Protein AF-A0A090TEV3-F1 (afdb_monomer_lite)

Foldseek 3Di:
DDDDDDPPDPPPVVVVVVCVVPVVVVVVVVVVLVVQQVVQQVDQDPVGTGDGPVVVVVVVVVVVVVVVVVVVVQVVLQVVLVVVQVVVCVVPVPDDRDGDHDPPDPVSVVVVVVD

Sequence (115 aa):
MATNVISLKPSREMVVNRSRVLLFPLIGILCFLMMWHLAAKQVETSLGTLPGPVQTFEQFKNLAAEHVEERDKALAFVERQEKRNAAKLAKNPDAKVKIRLIRGNRLSLTKLALH

Organism: NCBI:txid990268

Structure (mmCIF, N/CA/C/O backbone):
data_AF-A0A090TEV3-F1
#
_entry.id   AF-A0A090TEV3-F1
#
loop_
_atom_site.group_PDB
_atom_site.id
_atom_site.type_symbol
_atom_site.label_atom_id
_atom_site.label_alt_id
_atom_site.label_comp_id
_atom_site.label_asym_id
_atom_site.label_entity_id
_atom_site.label_seq_id
_atom_site.pdbx_PDB_ins_code
_atom_site.Cartn_x
_atom_site.Cartn_y
_atom_site.Cartn_z
_atom_site.occupancy
_atom_site.B_iso_or_equiv
_atom_site.auth_seq_id
_atom_site.auth_comp_id
_atom_site.auth_asym_id
_atom_site.auth_atom_id
_atom_site.pdbx_PDB_model_num
ATOM 1 N N . MET A 1 1 ? -21.803 -27.661 -45.915 1.00 42.66 1 MET A N 1
ATOM 2 C CA . MET A 1 1 ? -21.508 -27.299 -44.511 1.00 42.66 1 MET A CA 1
ATOM 3 C C . MET A 1 1 ? -20.005 -27.456 -44.301 1.00 42.66 1 MET A C 1
ATOM 5 O O . MET A 1 1 ? -19.558 -28.573 -44.095 1.00 42.66 1 MET A O 1
ATOM 9 N N . ALA A 1 2 ? -19.212 -26.396 -44.485 1.00 48.34 2 ALA A N 1
ATOM 10 C CA . ALA A 1 2 ? -17.759 -26.457 -44.302 1.00 48.34 2 ALA A CA 1
ATOM 11 C C . ALA A 1 2 ? -17.409 -25.999 -42.880 1.00 48.34 2 ALA A C 1
ATOM 13 O O . ALA A 1 2 ? -17.675 -24.857 -42.507 1.00 48.34 2 ALA A O 1
ATOM 14 N N . THR A 1 3 ? -16.861 -26.909 -42.079 1.00 54.53 3 THR A N 1
ATOM 15 C CA . THR A 1 3 ? -16.437 -26.645 -40.703 1.00 54.53 3 THR A CA 1
ATOM 16 C C . THR A 1 3 ? -15.121 -25.875 -40.724 1.00 54.53 3 THR A C 1
ATOM 18 O O . THR A 1 3 ? -14.078 -26.430 -41.065 1.00 54.53 3 THR A O 1
ATOM 21 N N . ASN A 1 4 ? -15.158 -24.594 -40.360 1.00 60.78 4 ASN A N 1
ATOM 22 C CA . ASN A 1 4 ? -13.946 -23.808 -40.150 1.00 60.78 4 ASN A CA 1
ATOM 23 C C . ASN A 1 4 ? -13.299 -24.236 -38.829 1.00 60.78 4 ASN A C 1
ATOM 25 O O . ASN A 1 4 ? -13.796 -23.924 -37.748 1.00 60.78 4 ASN A O 1
ATOM 29 N N . VAL A 1 5 ? -12.194 -24.974 -38.917 1.00 64.12 5 VAL A N 1
ATOM 30 C CA . VAL A 1 5 ? -11.366 -25.318 -37.760 1.00 64.12 5 VAL A CA 1
ATOM 31 C C . VAL A 1 5 ? -10.576 -24.082 -37.323 1.00 64.12 5 VAL A C 1
ATOM 33 O O . VAL A 1 5 ? -9.680 -23.611 -38.021 1.00 64.12 5 VAL A O 1
ATOM 36 N N . ILE A 1 6 ? -10.930 -23.517 -36.168 1.00 68.56 6 ILE A N 1
ATOM 37 C CA . ILE A 1 6 ? -10.199 -22.404 -35.554 1.00 68.56 6 ILE A CA 1
ATOM 38 C C . ILE A 1 6 ? -8.840 -22.937 -35.087 1.00 68.56 6 ILE A C 1
ATOM 40 O O . ILE A 1 6 ? -8.744 -23.693 -34.121 1.00 68.56 6 ILE A O 1
ATOM 44 N N . SER A 1 7 ? -7.776 -22.557 -35.792 1.00 69.31 7 SER A N 1
ATOM 45 C CA . SER A 1 7 ? -6.406 -22.897 -35.413 1.00 69.31 7 SER A CA 1
ATOM 46 C C . SER A 1 7 ? -5.983 -22.101 -34.171 1.00 69.31 7 SER A C 1
ATOM 48 O O . SER A 1 7 ? -5.692 -20.909 -34.242 1.00 69.31 7 SER A O 1
ATOM 50 N N . LEU A 1 8 ? -5.937 -22.779 -33.020 1.00 68.25 8 LEU A N 1
ATOM 51 C CA . LEU A 1 8 ? -5.515 -22.286 -31.696 1.00 68.25 8 LEU A CA 1
ATOM 52 C C . LEU A 1 8 ? -3.983 -22.191 -31.541 1.00 68.25 8 LEU A C 1
ATOM 54 O O . LEU A 1 8 ? -3.436 -22.451 -30.470 1.00 68.25 8 LEU A O 1
ATOM 58 N N . LYS A 1 9 ? -3.250 -21.852 -32.604 1.00 66.25 9 LYS A N 1
ATOM 59 C CA . LYS A 1 9 ? -1.813 -21.568 -32.503 1.00 66.25 9 LYS A CA 1
ATOM 60 C C . LYS A 1 9 ? -1.589 -20.098 -32.832 1.00 66.25 9 LYS A C 1
ATOM 62 O O . LYS A 1 9 ? -1.779 -19.721 -33.989 1.00 66.25 9 LYS A O 1
ATOM 67 N N . PRO A 1 10 ? -1.208 -19.257 -31.850 1.00 68.06 10 PRO A N 1
ATOM 68 C CA . PRO A 1 10 ? -0.908 -17.866 -32.143 1.00 68.06 10 PRO A CA 1
ATOM 69 C C . PRO A 1 10 ? 0.241 -17.835 -33.155 1.00 68.06 10 PRO A C 1
ATOM 71 O O . PRO A 1 10 ? 1.249 -18.526 -32.984 1.00 68.06 10 PRO A O 1
ATOM 74 N N . SER A 1 11 ? 0.069 -17.085 -34.243 1.00 71.50 11 SER A N 1
ATOM 75 C CA . SER A 1 11 ? 1.102 -16.958 -35.268 1.00 71.50 11 SER A CA 1
ATOM 76 C C . SER A 1 11 ? 2.389 -16.431 -34.625 1.00 71.50 11 SER A C 1
ATOM 78 O O . SER A 1 11 ? 2.356 -15.492 -33.826 1.00 71.50 11 SER A O 1
ATOM 80 N N . ARG A 1 12 ? 3.537 -17.050 -34.946 1.00 64.56 12 ARG A N 1
ATOM 81 C CA . ARG A 1 12 ? 4.855 -16.653 -34.405 1.00 64.56 12 ARG A CA 1
ATOM 82 C C . ARG A 1 12 ? 5.111 -15.152 -34.585 1.00 64.56 12 ARG A C 1
ATOM 84 O O . ARG A 1 12 ? 5.591 -14.502 -33.665 1.00 64.56 12 ARG A O 1
ATOM 91 N N . GLU A 1 13 ? 4.688 -14.610 -35.722 1.00 61.84 13 GLU A N 1
ATOM 92 C CA . GLU A 1 13 ? 4.684 -13.183 -36.065 1.00 61.84 13 GLU A CA 1
ATOM 93 C C . GLU A 1 13 ? 3.960 -12.314 -35.009 1.00 61.84 13 GLU A C 1
ATOM 95 O O . GLU A 1 13 ? 4.495 -11.309 -34.537 1.00 61.84 13 GLU A O 1
ATOM 100 N N . MET A 1 14 ? 2.763 -12.725 -34.567 1.00 59.81 14 MET A N 1
ATOM 101 C CA . MET A 1 14 ? 1.942 -11.960 -33.619 1.00 59.81 14 MET A CA 1
ATOM 102 C C . MET A 1 14 ? 2.460 -12.054 -32.176 1.00 59.81 14 MET A C 1
ATOM 104 O O . MET A 1 14 ? 2.319 -11.100 -31.408 1.00 59.81 14 MET A O 1
ATOM 108 N N . VAL A 1 15 ? 3.105 -13.167 -31.813 1.00 66.06 15 VAL A N 1
ATOM 109 C CA . VAL A 1 15 ? 3.780 -13.331 -30.513 1.00 66.06 15 VAL A CA 1
ATOM 110 C C . VAL A 1 15 ? 5.047 -12.474 -30.441 1.00 66.06 15 VAL A C 1
ATOM 112 O O . VAL A 1 15 ? 5.275 -11.816 -29.428 1.00 66.06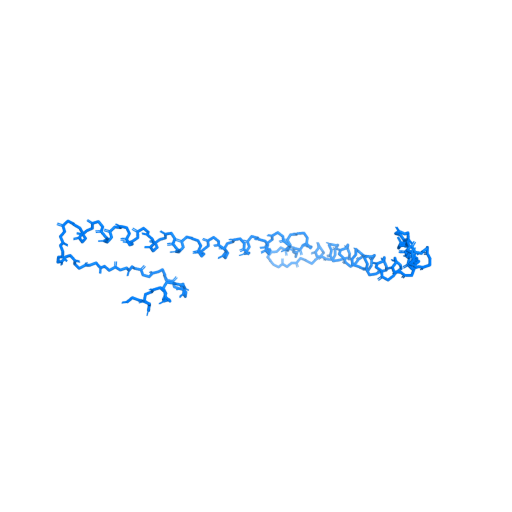 15 VAL A O 1
ATOM 115 N N . VAL A 1 16 ? 5.842 -12.425 -31.516 1.00 66.25 16 VAL A N 1
ATOM 116 C CA . VAL A 1 16 ? 7.109 -11.671 -31.563 1.00 66.25 16 VAL A CA 1
ATOM 117 C C . VAL A 1 16 ? 6.887 -10.157 -31.537 1.00 66.25 16 VAL A C 1
ATOM 119 O O . VAL A 1 16 ? 7.667 -9.441 -30.908 1.00 66.25 16 VAL A O 1
ATOM 122 N N . ASN A 1 17 ? 5.831 -9.647 -32.179 1.00 67.44 17 ASN A N 1
ATOM 123 C CA . ASN A 1 17 ? 5.556 -8.208 -32.161 1.00 67.44 17 ASN A CA 1
ATOM 124 C C . ASN A 1 17 ? 5.024 -7.742 -30.791 1.00 67.44 17 ASN A C 1
ATOM 126 O O . ASN A 1 17 ? 5.460 -6.728 -30.254 1.00 67.44 17 ASN A O 1
ATOM 130 N N . ARG A 1 18 ? 4.131 -8.521 -30.165 1.00 70.69 18 ARG A N 1
ATOM 131 C CA . ARG A 1 18 ? 3.564 -8.178 -28.848 1.00 70.69 18 ARG A CA 1
ATOM 132 C C . ARG A 1 18 ? 4.559 -8.350 -27.702 1.00 70.69 18 ARG A C 1
ATOM 134 O O . ARG A 1 18 ? 4.498 -7.595 -26.736 1.00 70.69 18 ARG A O 1
ATOM 141 N N . SER A 1 19 ? 5.487 -9.302 -27.804 1.00 73.38 19 SER A N 1
ATOM 142 C CA . SER A 1 19 ? 6.492 -9.516 -26.761 1.00 73.38 19 SER A CA 1
ATOM 143 C C . SER A 1 19 ? 7.457 -8.339 -26.642 1.00 73.38 19 SER A C 1
ATOM 145 O O . SER A 1 19 ? 7.732 -7.918 -25.525 1.00 73.38 19 SER A O 1
ATOM 147 N N . ARG A 1 20 ? 7.900 -7.729 -27.754 1.00 74.88 20 ARG A N 1
ATOM 148 C CA . ARG A 1 20 ? 8.726 -6.505 -27.704 1.00 74.88 20 ARG A CA 1
ATOM 149 C C . ARG A 1 20 ? 7.987 -5.343 -27.046 1.00 74.88 20 ARG A C 1
ATOM 151 O O . ARG A 1 20 ? 8.578 -4.640 -26.234 1.00 74.88 20 ARG A O 1
ATOM 158 N N . VAL A 1 21 ? 6.695 -5.185 -27.341 1.00 82.69 21 VAL A N 1
ATOM 159 C CA . VAL A 1 21 ? 5.853 -4.122 -26.765 1.00 82.69 21 VAL A CA 1
ATOM 160 C C . VAL A 1 21 ? 5.721 -4.242 -25.242 1.00 82.69 21 VAL A C 1
ATOM 162 O O . VAL A 1 21 ? 5.567 -3.227 -24.578 1.00 82.69 21 VAL A O 1
ATOM 165 N N . LEU A 1 22 ? 5.828 -5.445 -24.671 1.00 87.88 22 LEU A N 1
ATOM 166 C CA . LEU A 1 22 ? 5.755 -5.658 -23.219 1.00 87.88 22 LEU A CA 1
ATOM 167 C C . LEU A 1 22 ? 7.131 -5.741 -22.545 1.00 87.88 22 LEU A C 1
ATOM 169 O O . LEU A 1 22 ? 7.287 -5.294 -21.409 1.00 87.88 22 LEU A O 1
ATOM 173 N N . LEU A 1 23 ? 8.137 -6.281 -23.236 1.00 90.12 23 LEU A N 1
ATOM 174 C CA . LEU A 1 23 ? 9.462 -6.519 -22.667 1.00 90.12 23 LEU A CA 1
ATOM 175 C C . LEU A 1 23 ? 10.218 -5.212 -22.404 1.00 90.12 23 LEU A C 1
ATOM 177 O O . LEU A 1 23 ? 10.797 -5.054 -21.332 1.00 90.12 23 LEU A O 1
ATOM 181 N N . PHE A 1 24 ? 10.183 -4.261 -23.344 1.00 90.75 24 PHE A N 1
ATOM 182 C CA . PHE A 1 24 ? 10.872 -2.978 -23.174 1.00 90.75 24 PHE A CA 1
ATOM 183 C C . PHE A 1 24 ? 10.314 -2.155 -22.000 1.00 90.75 24 PHE A C 1
ATOM 185 O O . PHE A 1 24 ? 11.115 -1.720 -21.169 1.00 90.75 24 PHE A O 1
ATOM 192 N N . PRO A 1 25 ? 8.983 -1.989 -21.842 1.00 93.88 25 PRO A N 1
ATOM 193 C CA . PRO A 1 25 ? 8.428 -1.342 -20.655 1.00 93.88 25 PRO A CA 1
ATOM 194 C C . PRO A 1 25 ? 8.772 -2.066 -19.355 1.00 93.88 25 PRO A C 1
ATOM 196 O O . PRO A 1 25 ? 9.104 -1.410 -18.373 1.00 93.88 25 PRO A O 1
ATOM 199 N N . LE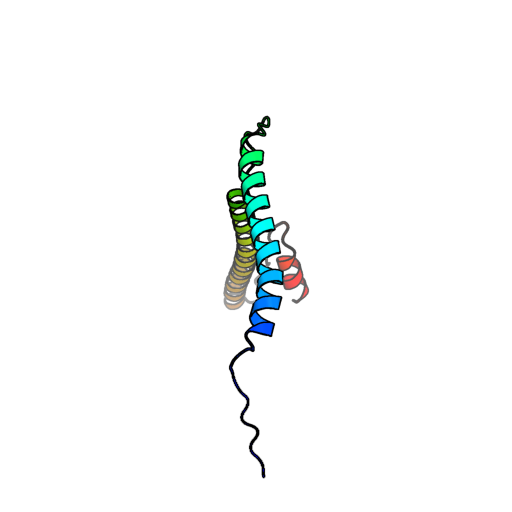U A 1 26 ? 8.741 -3.404 -19.339 1.00 95.25 26 LEU A N 1
ATOM 200 C CA . LEU A 1 26 ? 9.062 -4.169 -18.134 1.00 95.25 26 LEU A CA 1
ATOM 201 C C . LEU A 1 26 ? 10.515 -3.951 -17.696 1.00 95.25 26 LEU A C 1
ATOM 203 O O . LEU A 1 26 ? 10.765 -3.697 -16.521 1.00 95.25 26 LEU A O 1
ATOM 207 N N . ILE A 1 27 ? 11.463 -3.992 -18.637 1.00 95.81 27 ILE A N 1
ATOM 208 C CA . ILE A 1 27 ? 12.873 -3.689 -18.360 1.00 95.81 27 ILE A CA 1
ATOM 209 C C . ILE A 1 27 ? 13.012 -2.253 -17.846 1.00 95.81 27 ILE A C 1
ATOM 211 O O . ILE A 1 27 ? 13.678 -2.035 -16.839 1.00 95.81 27 ILE A O 1
ATOM 215 N N . GLY A 1 28 ? 12.340 -1.288 -18.479 1.00 96.06 28 GLY A N 1
ATOM 216 C CA . GLY A 1 28 ? 12.347 0.106 -18.032 1.00 96.06 28 GLY A CA 1
ATOM 217 C C . GLY A 1 28 ? 11.852 0.270 -16.593 1.00 96.06 28 GLY A C 1
ATOM 218 O O . GLY A 1 28 ? 12.504 0.942 -15.794 1.00 96.06 28 GLY A O 1
ATOM 219 N N . ILE A 1 29 ? 10.753 -0.399 -16.232 1.00 96.44 29 ILE A N 1
ATOM 220 C CA . ILE A 1 29 ? 10.218 -0.404 -14.864 1.00 96.44 29 ILE A CA 1
ATOM 221 C C . ILE A 1 29 ? 11.228 -1.021 -13.894 1.00 96.44 29 ILE A C 1
ATOM 223 O O . ILE A 1 29 ? 11.479 -0.450 -12.837 1.00 96.44 29 ILE A O 1
ATOM 227 N N . LEU A 1 30 ? 11.843 -2.153 -14.241 1.00 96.38 30 LEU A N 1
ATOM 228 C CA . LEU A 1 30 ? 12.839 -2.800 -13.383 1.00 96.38 30 LEU A CA 1
ATOM 229 C C . LEU A 1 30 ? 14.076 -1.917 -13.171 1.00 96.38 30 LEU A C 1
ATOM 231 O O . LEU A 1 30 ? 14.527 -1.763 -12.036 1.00 96.38 30 LEU A O 1
ATOM 235 N N . CYS A 1 31 ? 14.595 -1.294 -14.231 1.00 96.88 31 CYS A N 1
ATOM 236 C CA . CYS A 1 31 ? 15.705 -0.346 -14.139 1.00 96.88 31 CYS A CA 1
ATOM 237 C C . CYS A 1 31 ? 15.342 0.857 -13.263 1.00 96.88 31 CYS A C 1
ATOM 239 O O . CYS A 1 31 ? 16.128 1.252 -12.402 1.00 96.88 31 CYS A O 1
ATOM 241 N N . PHE A 1 32 ? 14.139 1.407 -13.437 1.00 96.62 32 PHE A N 1
ATOM 242 C CA . PHE A 1 32 ? 13.640 2.499 -12.611 1.00 96.62 32 PHE A CA 1
ATOM 243 C C . PHE A 1 32 ? 13.538 2.100 -11.134 1.00 96.62 32 PHE A C 1
ATOM 245 O O . PHE A 1 32 ? 14.040 2.822 -10.278 1.00 96.62 32 PHE A O 1
ATOM 252 N N . LEU A 1 33 ? 12.952 0.938 -10.821 1.00 96.00 33 LEU A N 1
ATOM 253 C CA . LEU A 1 33 ? 12.823 0.443 -9.446 1.00 96.00 33 LEU A CA 1
ATOM 254 C C . LEU A 1 33 ? 14.187 0.209 -8.790 1.00 96.00 33 LEU A C 1
ATOM 256 O O . LEU A 1 33 ? 14.365 0.536 -7.617 1.00 96.00 33 LEU A O 1
ATOM 260 N N . MET A 1 34 ? 15.157 -0.320 -9.538 1.00 94.44 34 MET A N 1
ATOM 261 C CA . MET A 1 34 ? 16.520 -0.515 -9.046 1.00 94.44 34 MET A CA 1
ATOM 262 C C . MET A 1 34 ? 17.201 0.825 -8.757 1.00 94.44 34 MET A C 1
ATOM 264 O O . MET A 1 34 ? 17.749 1.014 -7.672 1.00 94.44 34 MET A O 1
ATOM 268 N N . MET A 1 35 ? 17.118 1.776 -9.689 1.00 95.00 35 MET A N 1
ATOM 269 C CA . MET A 1 35 ? 17.687 3.111 -9.514 1.00 95.00 35 MET A CA 1
ATOM 270 C C . MET A 1 35 ? 17.034 3.855 -8.346 1.00 95.00 35 MET A C 1
ATOM 272 O O . MET A 1 35 ? 17.737 4.454 -7.537 1.00 95.00 35 MET A O 1
ATOM 276 N N . TRP A 1 36 ? 15.711 3.764 -8.205 1.00 94.31 36 TRP A N 1
ATOM 277 C CA . TRP A 1 36 ? 14.986 4.326 -7.070 1.00 94.31 36 TRP A CA 1
ATOM 278 C C . TRP A 1 36 ? 15.422 3.682 -5.750 1.00 94.31 36 TRP A C 1
ATOM 280 O O . TRP A 1 36 ? 15.713 4.401 -4.798 1.00 94.31 36 TRP A O 1
ATOM 290 N N . HIS A 1 37 ? 15.540 2.352 -5.685 1.00 91.75 37 HIS A N 1
ATOM 291 C CA . HIS A 1 37 ? 15.996 1.668 -4.474 1.00 91.75 37 HIS A CA 1
ATOM 292 C C . HIS A 1 37 ? 17.387 2.139 -4.026 1.00 91.75 37 HIS A C 1
ATOM 294 O O . HIS A 1 37 ? 17.602 2.370 -2.838 1.00 91.75 37 HIS A O 1
ATOM 300 N N . LEU A 1 38 ? 18.317 2.320 -4.968 1.00 91.38 38 LEU A N 1
ATOM 301 C CA . LEU A 1 38 ? 19.655 2.830 -4.669 1.00 91.38 38 LEU A CA 1
ATOM 302 C C . LEU A 1 38 ? 19.624 4.305 -4.255 1.00 91.38 38 LEU A C 1
ATOM 304 O O . LEU A 1 38 ? 20.234 4.664 -3.254 1.00 91.38 38 LEU A O 1
ATOM 308 N N . ALA A 1 39 ? 18.892 5.147 -4.987 1.00 90.75 39 ALA A N 1
ATOM 309 C CA . ALA A 1 39 ? 18.796 6.576 -4.702 1.00 90.75 39 ALA A CA 1
ATOM 310 C C . ALA A 1 39 ? 18.152 6.855 -3.336 1.00 90.75 39 ALA A C 1
ATOM 312 O O . ALA A 1 39 ? 18.646 7.697 -2.593 1.00 90.75 39 ALA A O 1
ATOM 313 N N . ALA A 1 40 ? 17.095 6.120 -2.974 1.00 88.75 40 ALA A N 1
ATOM 314 C CA . ALA A 1 40 ? 16.397 6.281 -1.698 1.00 88.75 40 ALA A CA 1
ATOM 315 C C . ALA A 1 40 ? 17.337 6.075 -0.500 1.00 88.75 40 ALA A C 1
ATOM 317 O O . ALA A 1 40 ? 17.293 6.853 0.449 1.00 88.75 40 ALA A O 1
ATOM 318 N N . LYS A 1 41 ? 18.252 5.098 -0.592 1.00 84.38 41 LYS A N 1
ATOM 319 C CA . LYS A 1 41 ? 19.252 4.817 0.449 1.00 84.38 41 LYS A CA 1
ATOM 320 C C . LYS A 1 41 ? 20.281 5.934 0.650 1.00 84.38 41 LYS A C 1
ATOM 322 O O . LYS A 1 41 ? 20.903 5.976 1.700 1.00 84.38 41 LYS A O 1
ATOM 327 N N . GLN A 1 42 ? 20.490 6.792 -0.347 1.00 83.06 42 GLN A N 1
ATOM 328 C CA . GLN A 1 42 ? 21.519 7.838 -0.314 1.00 83.06 42 GLN A CA 1
ATOM 329 C C . GLN A 1 42 ? 20.996 9.175 0.228 1.00 83.06 42 GLN A C 1
ATOM 331 O O . GLN A 1 42 ? 21.789 10.073 0.505 1.00 83.06 42 GLN A O 1
ATOM 336 N N . VAL A 1 43 ? 19.676 9.340 0.341 1.00 81.69 43 VAL A N 1
ATOM 337 C CA . VAL A 1 43 ? 19.065 10.577 0.833 1.00 81.69 43 VAL A CA 1
ATOM 338 C C . VAL A 1 43 ? 18.837 10.452 2.335 1.00 81.69 43 VAL A C 1
ATOM 340 O O . VAL A 1 43 ? 17.851 9.859 2.775 1.00 81.69 43 VAL A O 1
ATOM 343 N N . GLU A 1 44 ? 19.749 11.033 3.110 1.00 75.44 44 GLU A N 1
ATOM 344 C CA . GLU A 1 44 ? 19.621 11.140 4.563 1.00 75.44 44 GLU A CA 1
ATOM 345 C C . GLU A 1 44 ? 18.85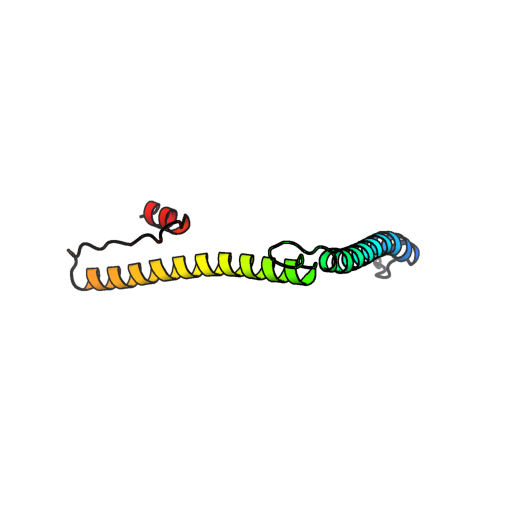0 12.412 4.923 1.00 75.44 44 GLU A C 1
ATOM 347 O O . GLU A 1 44 ? 19.289 13.532 4.653 1.00 75.44 44 GLU A O 1
ATOM 352 N N . THR A 1 45 ? 17.676 12.245 5.527 1.00 83.94 45 THR A N 1
ATOM 353 C CA . THR A 1 45 ? 16.895 13.351 6.092 1.00 83.94 45 THR A CA 1
ATOM 354 C C . THR A 1 45 ? 17.056 13.382 7.610 1.00 83.94 45 THR A C 1
ATOM 356 O O . THR A 1 45 ? 17.531 12.426 8.220 1.00 83.94 45 THR A O 1
ATOM 359 N N . SER A 1 46 ? 16.618 14.460 8.261 1.00 80.25 46 SER A N 1
ATOM 360 C CA . SER A 1 46 ? 16.648 14.572 9.727 1.00 80.25 46 SER A CA 1
ATOM 361 C C . SER A 1 46 ? 15.825 13.501 10.463 1.00 80.25 46 SER A C 1
ATOM 363 O O . SER A 1 46 ? 16.037 13.298 11.655 1.00 80.25 46 SER A O 1
ATOM 365 N N . LEU A 1 47 ? 14.909 12.810 9.771 1.00 74.62 47 LEU A N 1
ATOM 366 C CA . LEU A 1 47 ? 14.114 11.691 10.294 1.00 74.62 47 LEU A CA 1
ATOM 367 C C . LEU A 1 47 ? 14.646 10.307 9.868 1.00 74.62 47 LEU A C 1
ATOM 369 O O . LEU A 1 47 ? 14.037 9.293 10.204 1.00 74.62 47 LEU A O 1
ATOM 373 N N . GLY A 1 48 ? 15.776 10.258 9.156 1.00 79.12 48 GLY A N 1
ATOM 374 C CA . GLY A 1 48 ? 16.389 9.044 8.619 1.00 79.12 48 GLY A CA 1
ATOM 375 C C . GLY A 1 48 ? 16.338 8.962 7.092 1.00 79.12 48 GLY A C 1
ATOM 376 O O . GLY A 1 48 ? 16.060 9.942 6.393 1.00 79.12 48 GLY A O 1
ATOM 377 N N . THR A 1 49 ? 16.625 7.774 6.576 1.00 83.38 49 THR A N 1
ATOM 378 C CA . THR A 1 49 ? 16.722 7.491 5.142 1.00 83.38 49 THR A CA 1
ATOM 379 C C . THR A 1 49 ? 15.343 7.369 4.486 1.00 83.38 49 THR A C 1
ATOM 381 O O . THR A 1 49 ? 14.392 6.872 5.097 1.00 83.38 49 THR A O 1
ATOM 384 N N . LEU A 1 50 ? 15.215 7.789 3.224 1.00 89.25 50 LEU A N 1
ATOM 385 C CA . LEU A 1 50 ? 13.959 7.636 2.486 1.00 89.25 50 LEU A CA 1
ATOM 386 C C . LEU A 1 50 ? 13.629 6.155 2.214 1.00 89.25 50 LEU A C 1
ATOM 388 O O . LEU A 1 50 ? 14.520 5.377 1.857 1.00 89.25 50 LEU A O 1
ATOM 392 N N . PRO A 1 51 ? 12.348 5.751 2.323 1.00 90.00 51 PRO A N 1
ATOM 393 C CA . PRO A 1 51 ? 11.949 4.379 2.058 1.00 90.00 51 PRO A CA 1
ATOM 394 C C . PRO A 1 51 ? 12.076 4.041 0.568 1.00 90.00 51 PRO A C 1
ATOM 396 O O . PRO A 1 51 ? 11.706 4.820 -0.313 1.00 90.00 51 PRO A O 1
ATOM 399 N N . GLY A 1 52 ? 12.587 2.844 0.287 1.00 92.06 52 GLY A N 1
ATOM 400 C CA . GLY A 1 52 ? 12.625 2.283 -1.060 1.00 92.06 52 GLY A CA 1
ATOM 401 C C . GLY A 1 52 ? 11.264 1.731 -1.514 1.00 92.06 52 GLY A C 1
ATOM 402 O O . GLY A 1 52 ? 10.338 1.611 -0.710 1.00 92.06 52 GLY A O 1
ATOM 403 N N . PRO A 1 53 ? 11.150 1.281 -2.778 1.00 92.69 53 PRO A N 1
ATOM 404 C CA . PRO A 1 53 ? 9.882 0.850 -3.383 1.00 92.69 53 PRO A CA 1
ATOM 405 C C . PRO A 1 53 ? 9.129 -0.226 -2.587 1.00 92.69 53 PRO A C 1
ATOM 407 O O . PRO A 1 53 ? 7.909 -0.163 -2.455 1.00 92.69 53 PRO A O 1
ATOM 410 N N . VAL A 1 54 ? 9.854 -1.206 -2.036 1.00 91.62 54 VAL A N 1
ATOM 411 C CA . VAL A 1 54 ? 9.265 -2.299 -1.242 1.00 91.62 54 VAL A CA 1
ATOM 412 C C . VAL A 1 54 ? 8.663 -1.767 0.057 1.00 91.62 54 VAL A C 1
ATOM 414 O O . VAL A 1 54 ? 7.514 -2.061 0.370 1.00 91.62 54 VAL A O 1
ATOM 417 N N . GLN A 1 55 ? 9.410 -0.926 0.772 1.00 89.88 55 GLN A N 1
ATOM 418 C CA . GLN A 1 55 ? 8.986 -0.349 2.048 1.00 89.88 55 GLN A CA 1
ATOM 419 C C . GLN A 1 55 ? 7.794 0.592 1.851 1.00 89.88 55 GLN A C 1
ATOM 421 O O . GLN A 1 55 ? 6.832 0.539 2.612 1.00 89.88 55 GLN A O 1
ATOM 426 N N . THR A 1 56 ? 7.807 1.407 0.790 1.00 90.94 56 THR A N 1
ATOM 427 C CA . THR A 1 56 ? 6.664 2.250 0.417 1.00 90.94 56 THR A CA 1
ATOM 428 C C . THR A 1 56 ? 5.420 1.410 0.125 1.00 90.94 56 THR A C 1
ATOM 430 O O . THR A 1 56 ? 4.326 1.760 0.563 1.00 90.94 56 THR A O 1
ATOM 433 N N . PHE A 1 57 ? 5.566 0.286 -0.581 1.00 91.19 57 PHE A N 1
ATOM 434 C CA . PHE A 1 57 ? 4.443 -0.601 -0.879 1.00 91.19 57 PHE A CA 1
ATOM 435 C C . PHE A 1 57 ? 3.886 -1.291 0.374 1.00 91.19 57 PHE A C 1
ATOM 437 O O . PHE A 1 57 ? 2.671 -1.405 0.527 1.00 91.19 57 PHE A O 1
ATOM 444 N N . GLU A 1 58 ? 4.746 -1.717 1.297 1.00 89.88 58 GLU A N 1
ATOM 445 C CA . GLU A 1 58 ? 4.326 -2.268 2.589 1.00 89.88 58 GLU A CA 1
ATOM 446 C C . GLU A 1 58 ? 3.581 -1.233 3.437 1.00 89.88 58 GLU A C 1
ATOM 448 O O . GLU A 1 58 ? 2.491 -1.523 3.929 1.00 89.88 58 GLU A O 1
ATOM 453 N N . GLN A 1 59 ? 4.106 -0.009 3.544 1.00 87.12 59 GLN A N 1
ATOM 454 C CA . GLN A 1 59 ? 3.434 1.090 4.244 1.00 87.12 59 GLN A CA 1
ATOM 455 C C . GLN A 1 59 ? 2.069 1.401 3.627 1.00 87.12 59 GLN A C 1
ATOM 457 O O . GLN A 1 59 ? 1.082 1.556 4.345 1.00 87.12 59 GLN A O 1
ATOM 462 N N . PHE A 1 60 ? 1.987 1.423 2.296 1.00 90.69 60 PHE A N 1
ATOM 463 C CA . PHE A 1 60 ? 0.725 1.616 1.592 1.00 90.69 60 PHE A CA 1
ATOM 464 C C . PHE A 1 60 ? -0.279 0.493 1.885 1.00 90.69 60 PHE A C 1
ATOM 466 O O . PHE A 1 60 ? -1.451 0.764 2.141 1.00 90.69 60 PHE A O 1
ATOM 473 N N . LYS A 1 61 ? 0.166 -0.770 1.888 1.00 89.00 61 LYS A N 1
ATOM 474 C CA . LYS A 1 61 ? -0.688 -1.914 2.239 1.00 89.00 61 LYS A CA 1
ATOM 475 C C . LYS A 1 61 ? -1.203 -1.831 3.668 1.00 89.00 61 LYS A C 1
ATOM 477 O O . LYS A 1 61 ? -2.379 -2.108 3.883 1.00 89.00 61 LYS A O 1
ATOM 482 N N . ASN A 1 62 ? -0.349 -1.457 4.616 1.00 86.62 62 ASN A N 1
ATOM 483 C CA . ASN A 1 62 ? -0.748 -1.304 6.012 1.00 86.62 62 ASN A CA 1
ATOM 484 C C . ASN A 1 62 ? -1.810 -0.211 6.151 1.00 86.62 62 ASN A C 1
ATOM 486 O O . ASN A 1 62 ? -2.862 -0.470 6.720 1.00 86.62 62 ASN A O 1
ATOM 490 N N . LEU A 1 63 ? -1.611 0.945 5.513 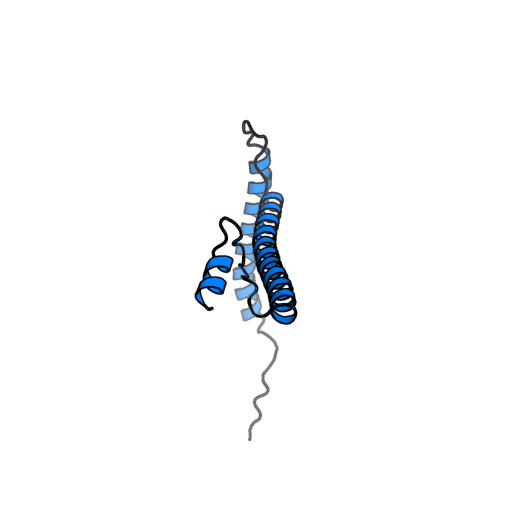1.00 88.19 63 LEU A N 1
ATOM 491 C CA . LEU A 1 63 ? -2.596 2.028 5.508 1.00 88.19 63 LEU A CA 1
ATOM 492 C C . LEU A 1 63 ? -3.935 1.603 4.879 1.00 88.19 63 LEU A C 1
ATOM 494 O O . LEU A 1 63 ? -5.010 1.927 5.385 1.00 88.19 63 LEU A O 1
ATOM 498 N N . ALA A 1 64 ? -3.886 0.854 3.776 1.00 86.12 64 ALA A N 1
ATOM 499 C CA . ALA A 1 64 ? -5.086 0.325 3.136 1.00 86.12 64 ALA A CA 1
ATOM 500 C C . ALA A 1 64 ? -5.811 -0.695 4.032 1.00 86.12 64 ALA A C 1
ATOM 502 O O . ALA A 1 64 ? -7.040 -0.674 4.115 1.00 86.12 64 ALA A O 1
ATOM 503 N N . ALA A 1 65 ? -5.064 -1.562 4.719 1.00 84.06 65 ALA A N 1
ATOM 504 C CA . ALA A 1 65 ? -5.612 -2.533 5.660 1.00 84.06 65 ALA A CA 1
ATOM 505 C C . ALA A 1 65 ? -6.235 -1.849 6.886 1.00 84.06 65 ALA A C 1
ATOM 507 O O . ALA A 1 65 ? -7.353 -2.196 7.260 1.00 84.06 65 ALA A O 1
ATOM 508 N N . GLU A 1 66 ? -5.571 -0.840 7.453 1.00 80.31 66 GLU A N 1
ATOM 509 C CA . GLU A 1 66 ? -6.090 -0.017 8.550 1.00 80.31 66 GLU A CA 1
ATOM 510 C C . GLU A 1 66 ? -7.426 0.628 8.169 1.00 80.31 66 GLU A C 1
ATOM 512 O O . GLU A 1 66 ? -8.389 0.552 8.931 1.00 80.31 66 GLU A O 1
ATOM 517 N N . HIS A 1 67 ? -7.542 1.171 6.952 1.00 80.25 67 HIS A N 1
ATOM 518 C CA . HIS A 1 67 ? -8.794 1.770 6.492 1.00 80.25 67 HIS A CA 1
ATOM 519 C C . HIS A 1 67 ? -9.944 0.757 6.401 1.00 80.25 67 HIS A C 1
ATOM 521 O O . HIS A 1 67 ? -11.085 1.080 6.737 1.00 80.25 67 HIS A O 1
ATOM 527 N N . VAL A 1 68 ? -9.674 -0.470 5.947 1.00 81.19 68 VAL A N 1
ATOM 528 C CA . VAL A 1 68 ? -10.689 -1.536 5.907 1.00 81.19 68 VAL A CA 1
ATOM 529 C C . VAL A 1 68 ? -11.064 -1.965 7.325 1.00 81.19 68 VAL A C 1
ATOM 531 O O . VAL A 1 68 ? -12.248 -2.047 7.654 1.00 81.19 68 VAL A O 1
ATOM 534 N N . GLU A 1 69 ? -10.076 -2.151 8.196 1.00 81.88 69 GLU A N 1
ATOM 535 C CA . GLU A 1 69 ? -10.298 -2.591 9.571 1.00 81.88 69 GLU A CA 1
ATOM 536 C C . GLU A 1 69 ? -11.094 -1.560 10.391 1.00 81.88 69 GLU A C 1
ATOM 538 O O . GLU A 1 69 ? -11.983 -1.925 11.164 1.00 81.88 69 GLU A O 1
ATOM 543 N N . GLU A 1 70 ? -10.843 -0.262 10.205 1.00 78.56 70 GLU A N 1
ATOM 544 C CA . GLU A 1 70 ? -11.623 0.810 10.832 1.00 78.56 70 GLU A CA 1
ATOM 545 C C . GLU A 1 70 ? -13.105 0.760 10.437 1.00 78.56 70 GLU A C 1
ATOM 547 O O . GLU A 1 70 ? -13.988 0.989 11.277 1.00 78.56 70 GLU A O 1
ATOM 552 N N . ARG A 1 71 ? -13.400 0.427 9.174 1.00 77.94 71 ARG A N 1
ATOM 553 C CA . ARG A 1 71 ? -14.779 0.282 8.686 1.00 77.94 71 ARG A CA 1
ATOM 554 C C . ARG A 1 71 ? -15.470 -0.916 9.325 1.00 77.94 71 ARG A C 1
ATOM 556 O O . ARG A 1 71 ? -16.595 -0.770 9.811 1.00 77.94 71 ARG A O 1
ATOM 563 N N . ASP A 1 72 ? -14.793 -2.055 9.395 1.00 81.38 72 ASP A N 1
ATOM 564 C CA . ASP A 1 72 ? -15.339 -3.281 9.982 1.00 81.38 72 ASP A CA 1
ATOM 565 C C . ASP A 1 72 ? -15.563 -3.133 11.492 1.00 81.38 72 ASP A C 1
ATOM 567 O O . ASP A 1 72 ? -16.638 -3.456 12.013 1.00 81.38 72 ASP A O 1
ATOM 571 N N . LYS A 1 73 ? -14.599 -2.539 12.206 1.00 81.88 73 LYS A N 1
ATOM 572 C CA . LYS A 1 73 ? -14.720 -2.204 13.634 1.00 81.88 73 LYS A CA 1
ATOM 573 C C . LYS A 1 73 ? -15.935 -1.318 13.901 1.00 81.88 73 LYS A C 1
ATOM 575 O O . LYS A 1 73 ? -16.619 -1.5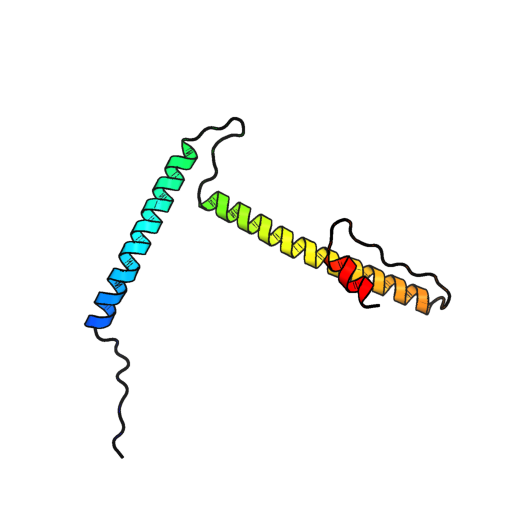06 14.913 1.00 81.88 73 LYS A O 1
ATOM 580 N N . ALA A 1 74 ? -16.225 -0.375 13.006 1.00 79.50 74 ALA A N 1
ATOM 581 C CA . ALA A 1 74 ? -17.364 0.515 13.151 1.00 79.50 74 ALA A CA 1
ATOM 582 C C . ALA A 1 74 ? -18.712 -0.173 12.934 1.00 79.50 74 ALA A C 1
ATOM 584 O O . ALA A 1 74 ? -19.626 0.033 13.735 1.00 79.50 74 ALA A O 1
ATOM 585 N N . LEU A 1 75 ? -18.829 -1.021 11.910 1.00 80.38 75 LEU A N 1
ATOM 586 C CA . LEU A 1 75 ? -20.029 -1.830 11.686 1.00 80.38 75 LEU A CA 1
ATOM 587 C C . LEU A 1 75 ? -20.300 -2.739 12.888 1.00 80.38 75 LEU A C 1
ATOM 589 O O . LEU A 1 75 ? -21.393 -2.706 13.457 1.00 80.38 75 LEU A O 1
ATOM 593 N N . ALA A 1 76 ? -19.270 -3.448 13.352 1.00 84.06 76 ALA A N 1
ATOM 594 C CA . ALA A 1 76 ? -19.372 -4.342 14.496 1.00 84.06 76 ALA A CA 1
ATOM 595 C C . ALA A 1 76 ? -19.719 -3.591 15.796 1.00 84.06 76 ALA A C 1
ATOM 597 O O . ALA A 1 76 ? -20.419 -4.113 16.665 1.00 84.06 76 ALA A O 1
ATOM 598 N N . PHE A 1 77 ? -19.245 -2.353 15.971 1.00 82.88 77 PHE A N 1
ATOM 599 C CA . PHE A 1 77 ? -19.610 -1.532 17.126 1.00 82.88 77 PHE A CA 1
ATOM 600 C C . PHE A 1 77 ? -21.098 -1.175 17.130 1.00 82.88 77 PHE A C 1
ATOM 602 O O . PHE A 1 77 ? -21.744 -1.311 18.174 1.00 82.88 77 PHE A O 1
ATOM 609 N N . VAL A 1 78 ? -21.644 -0.763 15.983 1.00 81.75 78 VAL A N 1
ATOM 610 C CA . VAL A 1 78 ? -23.063 -0.406 15.862 1.00 81.75 78 VAL A CA 1
ATOM 611 C C . VAL A 1 78 ? -23.952 -1.635 16.036 1.00 81.75 78 VAL A C 1
ATOM 613 O O . VAL A 1 78 ? -24.897 -1.583 16.820 1.00 81.75 78 VAL A O 1
ATOM 616 N N . GLU A 1 79 ? -23.602 -2.766 15.427 1.00 84.81 79 GLU A N 1
ATOM 617 C CA . GLU A 1 79 ? -24.332 -4.029 15.597 1.00 84.81 79 GLU A CA 1
ATOM 618 C C . GLU A 1 79 ? -24.389 -4.459 17.075 1.00 84.81 79 GLU A C 1
ATOM 620 O O . GLU A 1 79 ? -25.446 -4.811 17.608 1.00 84.81 79 GLU A O 1
ATOM 625 N N . ARG A 1 80 ? -23.270 -4.337 17.805 1.00 86.06 80 ARG A N 1
ATOM 626 C CA . ARG A 1 80 ? -23.246 -4.594 19.254 1.00 86.06 80 ARG A CA 1
ATOM 627 C C . ARG A 1 80 ? -24.155 -3.640 20.032 1.00 86.06 80 ARG A C 1
ATOM 629 O O . ARG A 1 80 ? -24.685 -4.035 21.072 1.00 86.06 80 ARG A O 1
ATOM 636 N N . GLN A 1 81 ? -24.317 -2.390 19.595 1.00 84.81 81 GLN A N 1
ATOM 637 C CA . GLN A 1 81 ? -25.251 -1.453 20.226 1.00 84.81 81 GLN A CA 1
ATOM 638 C C . GLN A 1 81 ? -26.704 -1.806 19.926 1.00 84.81 81 GLN A C 1
ATOM 640 O O . GLN A 1 81 ? -27.506 -1.813 20.856 1.00 84.81 81 GLN A O 1
ATOM 645 N N . GLU A 1 82 ? -27.023 -2.165 18.686 1.00 84.06 82 GLU A N 1
ATOM 646 C CA . GLU A 1 82 ? -28.356 -2.615 18.272 1.00 84.06 82 GLU A CA 1
ATOM 647 C C . GLU A 1 82 ? -28.782 -3.858 19.049 1.00 84.06 82 GLU A C 1
ATOM 649 O O . GLU A 1 82 ? -29.841 -3.851 19.671 1.00 84.06 82 GLU A O 1
ATOM 654 N N . LYS A 1 83 ? -27.913 -4.871 19.155 1.00 86.75 83 LYS A N 1
ATOM 655 C CA . LYS A 1 83 ? -28.196 -6.090 19.927 1.00 86.75 83 LYS A CA 1
ATOM 656 C C . LYS A 1 83 ? -28.479 -5.796 21.403 1.00 86.75 83 LYS A C 1
ATOM 658 O O . LYS A 1 83 ? -29.406 -6.355 21.985 1.00 86.75 83 LYS A O 1
ATOM 663 N N . ARG A 1 84 ? -27.706 -4.894 22.026 1.00 85.00 84 ARG A N 1
ATOM 664 C CA . ARG A 1 84 ? -27.941 -4.479 23.422 1.00 85.00 84 ARG A CA 1
ATOM 665 C C . ARG A 1 84 ? -29.216 -3.656 23.578 1.00 85.00 84 ARG A C 1
ATOM 667 O O . ARG A 1 84 ? -29.886 -3.787 24.597 1.00 85.00 84 ARG A O 1
ATOM 674 N N . ASN A 1 85 ? -29.534 -2.809 22.608 1.00 84.88 85 ASN A N 1
ATOM 675 C CA . ASN A 1 85 ? -30.731 -1.978 22.632 1.00 84.88 85 ASN A CA 1
ATOM 676 C C . ASN A 1 85 ? -31.991 -2.831 22.444 1.00 84.88 85 ASN A C 1
ATOM 678 O O . ASN A 1 85 ? -32.912 -2.713 23.245 1.00 84.88 85 ASN A O 1
ATOM 682 N N . ALA A 1 86 ? -31.983 -3.765 21.492 1.00 84.12 86 ALA A N 1
ATOM 683 C CA . ALA A 1 86 ? -33.053 -4.737 21.292 1.00 84.12 86 ALA A CA 1
ATOM 684 C C . ALA A 1 86 ? -33.295 -5.583 22.552 1.00 84.12 86 ALA A C 1
ATOM 686 O O . ALA A 1 86 ? -34.430 -5.719 22.998 1.00 84.12 86 ALA A O 1
ATOM 687 N N . ALA A 1 87 ? -32.230 -6.070 23.202 1.00 85.75 87 ALA A N 1
ATOM 688 C CA . ALA A 1 87 ? -32.352 -6.818 24.455 1.00 85.75 87 ALA A CA 1
ATOM 689 C C . ALA A 1 87 ? -32.917 -5.980 25.620 1.00 85.75 87 ALA A C 1
ATOM 691 O O . ALA A 1 87 ? -33.574 -6.525 26.505 1.00 85.75 87 ALA A O 1
ATOM 692 N N . LYS A 1 88 ? -32.660 -4.664 25.647 1.00 81.88 88 LYS A N 1
ATOM 693 C CA . LYS A 1 88 ? -33.233 -3.748 26.647 1.00 81.88 88 LYS A CA 1
ATOM 694 C C . LYS A 1 88 ? -34.707 -3.466 26.379 1.00 81.88 88 LYS A C 1
ATOM 696 O O . LYS A 1 88 ? -35.488 -3.545 27.318 1.00 81.88 88 LYS A O 1
ATOM 701 N N . LEU A 1 89 ? -35.075 -3.212 25.125 1.00 81.88 89 LEU A N 1
ATOM 702 C CA . LEU A 1 89 ? -36.462 -2.989 24.711 1.00 81.88 89 LEU A CA 1
ATOM 703 C C . LEU A 1 89 ? -37.335 -4.229 24.930 1.00 81.88 89 LEU A C 1
ATOM 705 O O . LEU A 1 89 ? -38.461 -4.111 25.393 1.00 81.88 89 LEU A O 1
ATOM 709 N N . ALA A 1 90 ? -36.792 -5.427 24.689 1.00 82.44 90 ALA A N 1
ATOM 710 C CA . ALA A 1 90 ? -37.494 -6.682 24.956 1.00 82.44 90 ALA A CA 1
ATOM 711 C C . ALA A 1 90 ? -37.798 -6.900 26.450 1.00 82.44 90 ALA A C 1
ATOM 713 O O . ALA A 1 90 ? -38.773 -7.561 26.790 1.00 82.44 90 ALA A O 1
ATOM 714 N N . LYS A 1 91 ? -36.960 -6.363 27.348 1.00 82.81 91 LYS A N 1
ATOM 715 C CA . LYS A 1 91 ? -37.164 -6.442 28.805 1.00 82.81 91 LYS A CA 1
ATOM 716 C C . LYS A 1 91 ? -37.989 -5.282 29.357 1.00 82.81 91 LYS A C 1
ATOM 718 O O . LYS A 1 91 ? -38.624 -5.435 30.393 1.00 82.81 91 LYS A O 1
ATOM 723 N N . ASN A 1 92 ? -37.930 -4.122 28.713 1.00 77.38 92 ASN A N 1
ATOM 724 C CA . ASN A 1 92 ? -38.673 -2.936 29.100 1.00 77.38 92 ASN A CA 1
ATOM 725 C C . ASN A 1 92 ? -38.994 -2.105 27.841 1.00 77.38 92 ASN A C 1
ATOM 727 O O . ASN A 1 92 ? -38.090 -1.438 27.321 1.00 77.38 92 ASN A O 1
ATOM 731 N N . PRO A 1 93 ? -40.252 -2.133 27.363 1.00 75.81 93 PRO A N 1
ATOM 732 C CA . PRO A 1 93 ? -40.671 -1.431 26.149 1.00 75.81 93 PRO A CA 1
ATOM 733 C C . PRO A 1 93 ? -40.430 0.085 26.184 1.00 75.81 93 PRO A C 1
ATOM 735 O O . PRO A 1 93 ? -40.149 0.675 25.146 1.00 75.81 93 PRO A O 1
ATOM 738 N N . ASP A 1 94 ? -40.444 0.706 27.369 1.00 76.50 94 ASP A N 1
ATOM 739 C CA . ASP A 1 94 ? -40.261 2.156 27.543 1.00 76.50 94 ASP A CA 1
ATOM 740 C C . ASP A 1 94 ? -38.785 2.572 27.707 1.00 76.50 94 ASP A C 1
ATOM 742 O O . ASP A 1 94 ? -38.456 3.726 28.012 1.00 76.50 94 ASP A O 1
ATOM 746 N N . ALA A 1 95 ? -37.844 1.637 27.531 1.00 70.44 95 ALA A N 1
ATOM 747 C CA . ALA A 1 95 ? -36.424 1.914 27.689 1.00 70.44 95 ALA A CA 1
ATOM 748 C C . ALA A 1 95 ? -35.903 2.870 26.601 1.00 70.44 95 ALA A C 1
ATOM 750 O O . ALA A 1 95 ? -35.797 2.523 25.425 1.00 70.44 95 ALA A O 1
ATOM 751 N N . LYS A 1 96 ? -35.451 4.064 27.008 1.00 72.06 96 LYS A N 1
ATOM 752 C CA . LYS A 1 96 ? -34.769 5.022 26.119 1.00 72.06 96 LYS A CA 1
ATOM 753 C C . LYS A 1 96 ? -33.417 4.467 25.653 1.00 72.06 96 LYS A C 1
ATOM 755 O O . LYS A 1 96 ? -32.410 4.573 26.357 1.00 72.06 96 LYS A O 1
ATOM 760 N N . VAL A 1 97 ? -33.378 3.894 24.455 1.00 74.75 97 VAL A N 1
ATOM 761 C CA . VAL A 1 97 ? -32.155 3.397 23.811 1.00 74.75 97 VAL A CA 1
ATOM 762 C C . VAL A 1 97 ? -31.517 4.464 22.921 1.00 74.75 97 VAL A C 1
ATOM 764 O O . VAL A 1 97 ? -32.198 5.206 22.223 1.00 74.75 97 VAL A O 1
ATOM 767 N N . LYS A 1 98 ? -30.182 4.561 22.957 1.00 75.44 98 LYS A N 1
ATOM 768 C CA . LYS A 1 98 ? -29.395 5.482 22.123 1.00 75.44 98 LYS A CA 1
ATOM 769 C C . LYS A 1 98 ? -28.215 4.738 21.504 1.00 75.44 98 LYS A C 1
ATOM 771 O O . LYS A 1 98 ? -27.506 4.008 22.202 1.00 75.44 98 LYS A O 1
ATOM 776 N N . ILE A 1 99 ? -27.995 4.931 20.208 1.00 72.88 99 ILE A N 1
ATOM 777 C CA . ILE A 1 99 ? -26.798 4.459 19.500 1.00 72.88 99 ILE A CA 1
ATOM 778 C C . ILE A 1 99 ? -25.737 5.561 19.605 1.00 72.88 99 ILE A C 1
ATOM 780 O O . ILE A 1 99 ? -26.048 6.748 19.520 1.00 72.88 99 ILE A O 1
ATOM 784 N N . ARG A 1 100 ? -24.485 5.184 19.879 1.00 74.25 100 ARG A N 1
ATOM 785 C CA . ARG A 1 100 ? -23.373 6.122 20.065 1.00 74.25 100 ARG A CA 1
ATOM 786 C C . ARG A 1 100 ? -22.552 6.142 18.784 1.00 74.25 100 ARG A C 1
ATOM 788 O O . ARG A 1 100 ? -22.131 5.100 18.303 1.00 74.25 100 ARG A O 1
ATOM 795 N N . LEU A 1 101 ? -22.298 7.333 18.264 1.00 68.75 101 LEU A N 1
ATOM 796 C CA . LEU A 1 101 ? -21.466 7.504 17.080 1.00 68.75 101 LEU A CA 1
ATOM 797 C C . LEU A 1 101 ? -19.987 7.290 17.428 1.00 68.75 101 LEU A C 1
ATOM 799 O O . LEU A 1 101 ? -19.529 7.667 18.511 1.00 68.75 101 LEU A O 1
ATOM 803 N N . ILE A 1 102 ? -19.235 6.715 16.490 1.00 66.69 102 ILE A N 1
ATOM 804 C CA . ILE A 1 102 ? -17.770 6.713 16.544 1.00 66.69 102 ILE A CA 1
ATOM 805 C C . ILE A 1 102 ? -17.297 8.057 15.984 1.00 66.69 102 ILE A C 1
ATOM 807 O O . ILE A 1 102 ? -17.677 8.447 14.879 1.00 66.69 102 ILE A O 1
ATOM 811 N N . ARG A 1 103 ? -16.490 8.782 16.766 1.00 63.81 103 ARG A N 1
ATOM 812 C CA . ARG A 1 103 ? -15.986 10.120 16.418 1.00 63.81 103 ARG A CA 1
ATOM 813 C C . ARG A 1 103 ? -15.229 10.058 15.081 1.00 63.81 103 ARG A C 1
ATOM 815 O O . ARG A 1 103 ? -14.318 9.253 14.949 1.00 63.81 103 ARG A O 1
ATOM 822 N N . GLY A 1 104 ? -15.613 10.891 14.110 1.00 62.34 104 GLY A N 1
ATOM 823 C CA . GLY A 1 104 ? -14.939 10.996 12.806 1.00 62.34 104 GLY A CA 1
ATOM 824 C C . GLY A 1 104 ? -15.386 10.001 11.725 1.00 62.34 104 GLY A C 1
ATOM 825 O O . GLY A 1 104 ? -14.939 10.122 10.589 1.00 62.34 104 GLY A O 1
ATOM 826 N N . ASN A 1 105 ? -16.295 9.059 12.013 1.00 62.16 105 ASN A N 1
ATOM 827 C CA . ASN A 1 105 ? -16.713 8.067 11.020 1.00 62.16 105 ASN A CA 1
ATOM 828 C C . ASN A 1 105 ? -18.022 8.439 10.298 1.00 62.16 105 ASN A C 1
ATOM 830 O O . ASN A 1 105 ? -19.107 8.397 10.889 1.00 62.16 105 ASN A O 1
ATOM 834 N N . ARG A 1 106 ? -17.930 8.691 8.984 1.00 59.47 106 ARG A N 1
ATOM 835 C CA . ARG A 1 106 ? -19.073 8.961 8.092 1.00 59.47 106 ARG A CA 1
ATOM 836 C C . ARG A 1 106 ? -20.096 7.814 8.048 1.00 59.47 106 ARG A C 1
ATOM 838 O O . ARG A 1 106 ? -21.287 8.085 7.955 1.00 59.47 106 ARG A O 1
ATOM 845 N N . LEU A 1 107 ? -19.665 6.556 8.174 1.00 59.94 107 LEU A N 1
ATOM 846 C CA . LEU A 1 107 ? -20.551 5.379 8.112 1.00 59.94 107 LEU A CA 1
ATOM 847 C C . 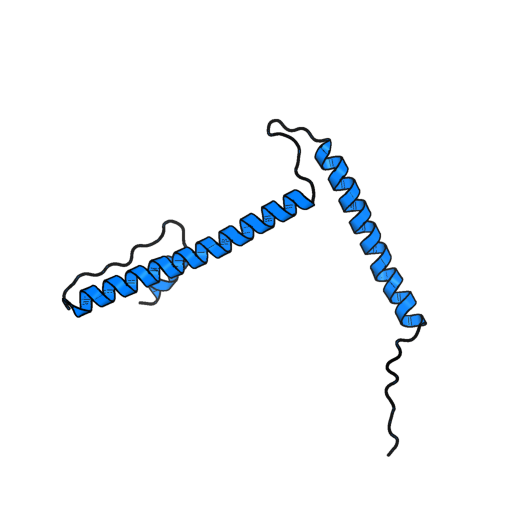LEU A 1 107 ? -21.537 5.308 9.281 1.00 59.94 107 LEU A C 1
ATOM 849 O O . LEU A 1 107 ? -22.642 4.790 9.136 1.00 59.94 107 LEU A O 1
ATOM 853 N N . SER A 1 108 ? -21.155 5.845 10.441 1.00 58.78 108 SER A N 1
ATOM 854 C CA . SER A 1 108 ? -22.052 5.898 11.598 1.00 58.78 108 SER A CA 1
ATOM 855 C C . SER A 1 108 ? -23.196 6.900 11.400 1.00 58.78 108 SER A C 1
ATOM 857 O O . SER A 1 108 ? -24.292 6.679 11.905 1.00 58.78 108 SER A O 1
ATOM 859 N N . LEU A 1 109 ? -22.965 7.957 10.610 1.00 59.97 109 LEU A N 1
ATOM 860 C CA . LEU A 1 109 ? -23.962 8.982 10.300 1.00 59.97 109 LEU A CA 1
ATOM 861 C C . LEU A 1 109 ? -24.999 8.481 9.290 1.00 59.97 109 LEU A C 1
ATOM 863 O O . LEU A 1 109 ? -26.184 8.750 9.453 1.00 59.97 109 LEU A O 1
ATOM 867 N N . THR A 1 110 ? -24.584 7.712 8.279 1.00 60.16 110 THR A N 1
ATOM 868 C CA . THR A 1 110 ? -25.508 7.186 7.262 1.00 60.16 110 THR A CA 1
ATOM 869 C C . THR A 1 110 ? -26.465 6.137 7.819 1.00 60.16 110 THR A C 1
ATOM 871 O O . THR A 1 110 ? -27.627 6.128 7.432 1.00 60.16 110 THR A O 1
ATOM 874 N N . LYS A 1 111 ? -26.023 5.281 8.753 1.00 57.25 111 LYS A N 1
ATOM 875 C CA . LYS A 1 111 ? -26.911 4.284 9.379 1.00 57.25 111 LYS A CA 1
ATOM 876 C C . LYS A 1 111 ? -27.913 4.919 10.353 1.00 57.25 111 LYS A C 1
ATOM 878 O O . LYS A 1 111 ? -29.037 4.448 10.444 1.00 57.25 111 LYS A O 1
ATOM 883 N N . LEU A 1 112 ? -27.526 5.998 11.042 1.00 58.81 112 LEU A N 1
ATOM 884 C CA . LEU A 1 112 ? -28.432 6.738 11.929 1.00 58.81 112 LEU A CA 1
ATOM 885 C C . LEU A 1 112 ? -29.475 7.566 11.166 1.00 58.81 112 LEU A C 1
ATOM 887 O O . LEU A 1 112 ? -30.541 7.810 11.701 1.00 58.81 112 LEU A O 1
ATOM 891 N N . ALA A 1 113 ? -29.161 8.018 9.948 1.00 58.44 113 ALA A N 1
ATOM 892 C CA . ALA A 1 113 ? -30.083 8.789 9.112 1.00 58.44 113 ALA A CA 1
ATOM 893 C C . ALA A 1 113 ? -31.136 7.921 8.394 1.00 58.44 113 ALA A C 1
ATOM 895 O O . ALA A 1 113 ? -32.063 8.462 7.797 1.00 58.44 113 ALA A O 1
ATOM 896 N N . LEU A 1 114 ? -30.976 6.593 8.415 1.00 53.16 114 LEU A N 1
ATOM 897 C CA . LEU A 1 114 ? -31.879 5.639 7.764 1.00 53.16 114 LEU A CA 1
ATOM 898 C C . LEU A 1 114 ? -32.936 5.044 8.722 1.00 53.16 114 LEU A C 1
ATOM 900 O O . LEU A 1 114 ? -33.730 4.204 8.300 1.00 53.16 114 LEU A O 1
ATOM 904 N N . HIS A 1 115 ? -32.935 5.449 9.994 1.00 45.34 115 HIS A N 1
ATOM 905 C CA . HIS A 1 115 ? -33.866 5.022 11.043 1.00 45.34 115 HIS A CA 1
ATOM 906 C C . HIS A 1 115 ? -34.462 6.233 11.754 1.00 45.34 115 HIS A C 1
ATOM 908 O O . HIS A 1 115 ? -35.653 6.142 12.118 1.00 45.34 115 HIS A O 1
#

pLDDT: mean 78.39, std 12.63, range [42.66, 96.88]

Secondary structure (DSSP, 8-state):
--------S--HHHHHHHHHHHHHHHHHHHHHHHHHHHHHHH-EETTEEPP-HHHHHHHHHHHHHHHHHHHHHHHHHHHHHHHHHHHHHHH-TT----PPPPTT-HHHHHHHTT-

Radius of gyration: 28.54 Å; chains: 1; bounding box: 62×42×74 Å